Protein AF-A0A8T5MXR0-F1 (afdb_monomer)

Solvent-accessible surface area (backbone atoms only — not comparable to full-atom values): 7866 Å² total; per-residue (Å²): 119,45,81,50,60,29,62,39,57,90,62,61,69,64,55,75,61,52,56,74,75,43,95,39,80,43,46,18,4,56,72,39,70,38,70,42,64,33,54,47,56,57,57,47,53,54,46,60,74,76,46,92,68,78,63,47,78,44,74,68,60,52,59,52,51,42,53,45,45,53,50,22,60,75,72,72,28,51,34,37,39,45,61,86,60,45,65,78,74,60,72,64,81,68,67,3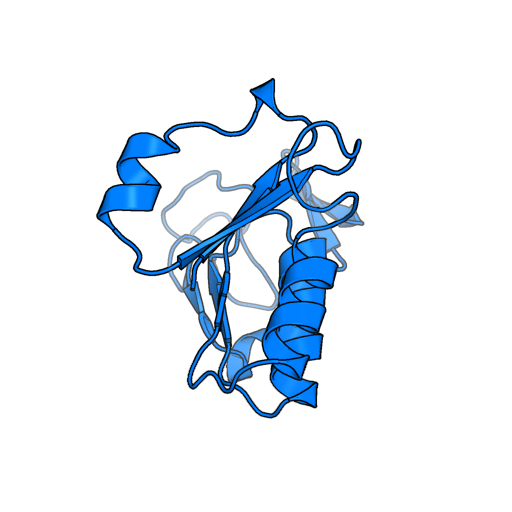7,30,48,54,88,92,40,33,34,62,61,74,41,42,61,43,43,50,82,57,53,77,69,34,80,41,68,55,45,46,43,39,46,95,89,54,50,84,38,77,104

Secondary structure (DSSP, 8-state):
-EEEEESSGGG-TTHHHHHHH-S-EEEEETTSSSSEES-HHHHHHHHHHHS--SEEEEES-HHHHHHHHHHHHHTT-EEEEE-----SSSSSSS-TTEETTEEHHHH-SEEEHHHHTT-TTTTTEEE-TTS-EEE-

Radius of gyration: 15.9 Å; Cα contacts (8 Å, |Δi|>4): 227; chains: 1; bounding box: 36×33×42 Å

Mean predicted aligned error: 2.68 Å

pLDDT: mean 96.88, std 1.41, range [91.44, 98.69]

Sequence (136 aa):
VVVFGAKTKNELFFINRIKKSCSKLLFSTDDGSFGYHGFASELVEEALRKEKFNQIITCGPEKMMKKILDLGLEYKISVQASLERFMKCGIGICDSCAINGYHICKDGPVFDDKKLRKMKDFGKFKRDASGRMVKI

Structure (mmCIF, N/CA/C/O backbone):
data_AF-A0A8T5MXR0-F1
#
_entry.id   AF-A0A8T5MXR0-F1
#
loop_
_atom_site.group_PDB
_atom_site.id
_atom_site.type_symbol
_atom_site.label_atom_id
_atom_site.label_alt_id
_atom_site.label_comp_id
_atom_site.label_asym_id
_atom_site.label_entity_id
_atom_site.label_seq_id
_atom_site.pdbx_PDB_ins_code
_atom_site.Cartn_x
_atom_site.Cartn_y
_atom_site.Cartn_z
_atom_site.occupancy
_atom_site.B_iso_or_equiv
_atom_site.auth_seq_id
_atom_site.auth_comp_id
_atom_site.auth_asym_id
_atom_site.auth_atom_id
_atom_site.pdbx_PDB_model_num
ATOM 1 N N . VAL A 1 1 ? -15.270 -1.375 7.338 1.00 95.25 1 VAL A N 1
ATOM 2 C CA . VAL A 1 1 ? -14.281 -0.634 8.157 1.00 95.25 1 VAL A CA 1
ATOM 3 C C . VAL A 1 1 ? -13.283 0.010 7.213 1.00 95.25 1 VAL A C 1
ATOM 5 O O . VAL A 1 1 ? -12.942 -0.625 6.226 1.00 95.25 1 VAL A O 1
ATOM 8 N N . VAL A 1 2 ? -12.859 1.243 7.473 1.00 97.69 2 VAL A N 1
ATOM 9 C CA . VAL A 1 2 ? -11.780 1.920 6.741 1.00 97.69 2 VAL A CA 1
ATOM 10 C C . VAL A 1 2 ? -10.636 2.169 7.713 1.00 97.69 2 VAL A C 1
ATOM 12 O O . VAL A 1 2 ? -10.872 2.667 8.812 1.00 97.69 2 VAL A O 1
ATOM 15 N N . VAL A 1 3 ? -9.415 1.826 7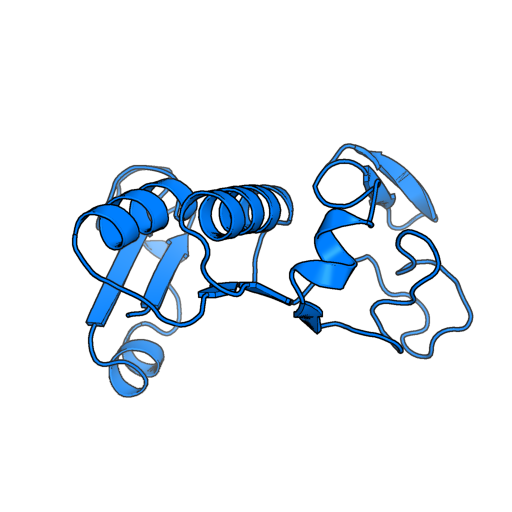.309 1.00 98.00 3 VAL A N 1
ATOM 16 C CA . VAL A 1 3 ? -8.186 2.200 8.013 1.00 98.00 3 VAL A CA 1
ATOM 17 C C . VAL A 1 3 ? -7.531 3.324 7.223 1.00 98.00 3 VAL A C 1
ATOM 19 O O . VAL A 1 3 ? -7.265 3.160 6.034 1.00 98.00 3 VAL A O 1
ATOM 22 N N . PHE A 1 4 ? -7.302 4.466 7.865 1.00 97.81 4 PHE A N 1
ATOM 23 C CA . PHE A 1 4 ? -6.681 5.631 7.250 1.00 97.81 4 PHE A CA 1
ATOM 24 C C . PHE A 1 4 ? -5.357 5.944 7.948 1.00 97.81 4 PHE A C 1
ATOM 26 O O . PHE A 1 4 ? -5.341 6.392 9.095 1.00 97.81 4 PHE A O 1
ATOM 33 N N . GLY A 1 5 ? -4.261 5.643 7.251 1.00 97.56 5 GLY A N 1
ATOM 34 C CA . GLY A 1 5 ? -2.896 5.881 7.709 1.00 97.56 5 GLY A CA 1
ATOM 35 C C . GLY A 1 5 ? -2.320 7.184 7.168 1.00 97.56 5 GLY A C 1
ATOM 36 O O . GLY A 1 5 ? -2.544 7.51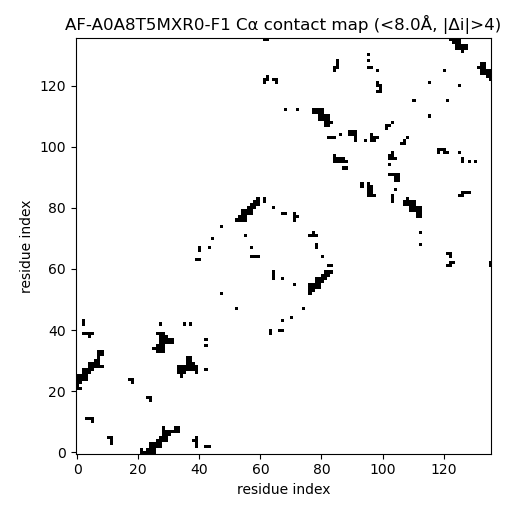8 6.003 1.00 97.56 5 GLY A O 1
ATOM 37 N N . ALA A 1 6 ? -1.540 7.875 7.988 1.00 97.88 6 ALA A N 1
ATOM 38 C CA . ALA A 1 6 ? -0.719 9.014 7.589 1.00 97.88 6 ALA A CA 1
ATOM 39 C C . ALA A 1 6 ? 0.594 9.028 8.383 1.00 97.88 6 ALA A C 1
ATOM 41 O O . ALA A 1 6 ? 0.726 8.315 9.371 1.00 97.88 6 ALA A O 1
ATOM 42 N N . LYS A 1 7 ? 1.568 9.856 7.995 1.00 97.50 7 LYS A N 1
ATOM 43 C CA . LYS A 1 7 ? 2.787 10.009 8.807 1.00 97.50 7 LYS A CA 1
ATOM 44 C C . LYS A 1 7 ? 2.501 10.748 10.110 1.00 97.50 7 LYS A C 1
ATOM 46 O O . LYS A 1 7 ? 2.971 10.346 11.166 1.00 97.50 7 LYS A O 1
ATOM 51 N N . THR A 1 8 ? 1.704 11.811 10.010 1.00 98.12 8 THR A N 1
ATOM 52 C CA . THR A 1 8 ? 1.327 12.689 11.118 1.00 98.12 8 THR A CA 1
ATOM 53 C C . THR A 1 8 ? -0.166 13.016 11.063 1.00 98.12 8 THR A C 1
ATOM 55 O O . THR A 1 8 ? -0.817 12.895 10.020 1.00 98.12 8 THR A O 1
ATOM 58 N N . LYS A 1 9 ? -0.724 13.513 12.169 1.00 97.75 9 LYS A N 1
ATOM 59 C CA . LYS A 1 9 ? -2.120 13.960 12.278 1.00 97.75 9 LYS A CA 1
ATOM 60 C C . LYS A 1 9 ? -2.491 15.012 11.230 1.00 97.75 9 LYS A C 1
ATOM 62 O O . LYS A 1 9 ? -3.630 15.036 10.769 1.00 97.75 9 LYS A O 1
ATOM 67 N N . ASN A 1 10 ? -1.547 15.874 10.856 1.00 97.62 10 ASN A N 1
ATOM 68 C CA . ASN A 1 10 ? -1.784 16.975 9.919 1.00 97.62 10 ASN A CA 1
ATOM 69 C C . ASN A 1 10 ? -1.943 16.499 8.465 1.00 97.62 10 ASN A C 1
ATOM 71 O O . ASN A 1 10 ? -2.449 17.246 7.633 1.00 97.62 10 ASN A O 1
ATOM 75 N N . GLU A 1 11 ? -1.555 15.258 8.169 1.00 97.50 11 GLU A N 1
ATOM 76 C CA . GLU A 1 11 ? -1.689 14.630 6.849 1.00 97.50 11 GLU A CA 1
ATOM 77 C C . GLU A 1 11 ? -2.968 13.782 6.717 1.00 97.50 11 GLU A C 1
ATOM 79 O O . GLU A 1 11 ? -3.237 13.194 5.668 1.00 97.50 11 GLU A O 1
ATOM 84 N N . LEU A 1 12 ? -3.806 13.736 7.758 1.00 96.12 12 LEU A N 1
ATOM 85 C CA . LEU A 1 12 ? -5.118 13.093 7.705 1.00 96.12 12 LEU A CA 1
ATOM 86 C C . LEU A 1 12 ? -6.141 14.020 7.036 1.00 96.12 12 LEU A C 1
ATOM 88 O O . LEU A 1 12 ? -6.930 14.711 7.683 1.00 96.12 12 LEU A O 1
ATOM 92 N N . PHE A 1 13 ? -6.138 14.028 5.707 1.00 96.00 13 PHE A N 1
ATOM 93 C CA . PHE A 1 13 ? -7.033 14.868 4.913 1.00 96.00 13 PHE A CA 1
ATOM 94 C C . PHE A 1 13 ? -8.444 14.288 4.770 1.00 96.00 13 PHE A C 1
ATOM 96 O O . PHE A 1 13 ? -8.677 13.086 4.858 1.00 96.00 13 PHE A O 1
ATOM 103 N N . PHE A 1 14 ? -9.416 15.163 4.498 1.00 95.31 14 PHE A N 1
ATOM 104 C CA . PHE A 1 14 ? -10.786 14.787 4.122 1.00 95.31 14 PHE A CA 1
ATOM 105 C C . PHE A 1 14 ? -11.518 13.852 5.103 1.00 95.31 14 PHE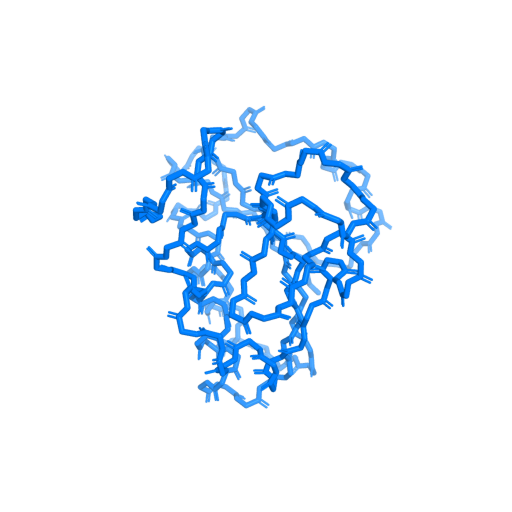 A C 1
ATOM 107 O O . PHE A 1 14 ? -12.471 13.176 4.710 1.00 95.31 14 PHE A O 1
ATOM 114 N N . ILE A 1 15 ? -11.148 13.859 6.389 1.00 95.31 15 ILE A N 1
ATOM 115 C CA . ILE A 1 15 ? -11.736 12.993 7.425 1.00 95.31 15 ILE A CA 1
ATOM 116 C C . ILE A 1 15 ? -13.269 13.046 7.405 1.00 95.31 15 ILE A C 1
ATOM 118 O O . ILE A 1 15 ? -13.931 12.011 7.428 1.00 95.31 15 ILE A O 1
ATOM 122 N N . ASN A 1 16 ? -13.846 14.247 7.305 1.00 95.12 16 ASN A N 1
ATOM 123 C CA . ASN A 1 16 ? -15.300 14.431 7.287 1.00 95.12 16 ASN A CA 1
ATOM 124 C C . ASN A 1 16 ? -15.972 13.798 6.060 1.00 95.12 16 ASN A C 1
ATOM 126 O O . ASN A 1 16 ? -17.117 13.366 6.154 1.00 95.12 16 ASN A O 1
ATOM 130 N N . ARG A 1 17 ? -15.279 13.727 4.917 1.00 95.81 17 ARG A N 1
ATOM 131 C CA . ARG A 1 17 ? -15.787 13.063 3.710 1.00 95.81 17 ARG A CA 1
ATOM 132 C C . ARG A 1 17 ? -15.733 11.547 3.875 1.00 95.81 17 ARG A C 1
ATOM 134 O O . ARG A 1 17 ? -16.724 10.888 3.597 1.00 95.81 17 ARG A O 1
ATOM 141 N N . ILE A 1 18 ? -14.627 11.016 4.395 1.00 94.94 18 ILE A N 1
ATOM 142 C CA . ILE A 1 18 ? -14.453 9.571 4.611 1.00 94.94 18 ILE A CA 1
ATOM 143 C C . ILE A 1 18 ? -15.448 9.055 5.654 1.00 94.94 18 ILE A C 1
ATOM 145 O O . ILE A 1 18 ? -16.113 8.054 5.412 1.00 94.94 18 ILE A O 1
ATOM 149 N N . LYS A 1 19 ? -15.624 9.775 6.773 1.00 95.06 19 LYS A N 1
ATOM 150 C CA . LYS A 1 19 ? -16.592 9.421 7.827 1.00 95.06 19 LYS A CA 1
ATOM 151 C C . LYS A 1 19 ? -18.018 9.247 7.297 1.00 95.06 19 LYS A C 1
ATOM 153 O O . LYS A 1 19 ? -18.742 8.404 7.804 1.00 95.06 19 LYS A O 1
ATOM 158 N N . LYS A 1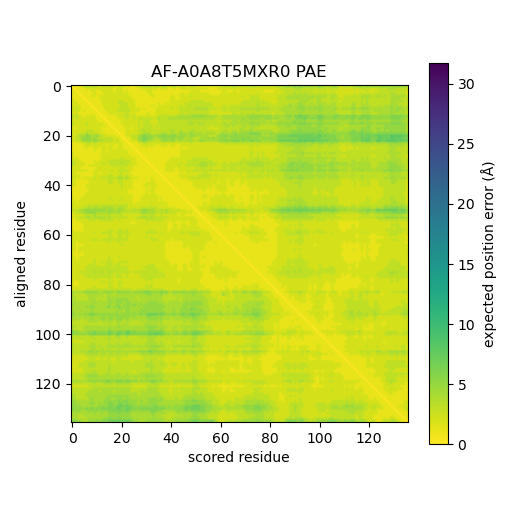 20 ? -18.417 10.013 6.275 1.00 95.88 20 LYS A N 1
ATOM 159 C CA . LYS A 1 20 ? -19.742 9.893 5.638 1.00 95.88 20 LYS A CA 1
ATOM 160 C C . LYS A 1 20 ? -19.874 8.664 4.733 1.00 95.88 20 LYS A C 1
ATOM 162 O O . LYS A 1 20 ? -20.991 8.263 4.432 1.00 95.88 20 LYS A O 1
ATOM 167 N N . SER A 1 21 ? -18.761 8.075 4.303 1.00 92.81 21 SER A N 1
ATOM 168 C CA . SER A 1 21 ? -18.717 6.951 3.361 1.00 92.81 21 SER A CA 1
ATOM 169 C C . SER A 1 21 ? -18.433 5.599 4.027 1.00 92.81 21 SER A C 1
ATOM 171 O O . SER A 1 21 ? -18.337 4.594 3.326 1.00 92.81 21 SER A O 1
ATOM 173 N N . CYS A 1 22 ? -18.266 5.537 5.353 1.00 93.25 22 CYS A N 1
ATOM 174 C CA . CYS A 1 22 ? -17.953 4.288 6.048 1.00 93.25 22 CYS A CA 1
ATOM 175 C C . CYS A 1 22 ? -18.574 4.209 7.448 1.00 93.25 22 CYS A C 1
ATOM 177 O O . CYS A 1 22 ? -18.617 5.195 8.173 1.00 93.25 22 CYS A O 1
ATOM 179 N N . SER A 1 23 ? -18.965 3.005 7.872 1.00 92.62 23 SER A N 1
ATOM 180 C CA . SER A 1 23 ? -19.557 2.771 9.201 1.00 92.62 23 SER A CA 1
ATOM 181 C C . SER A 1 23 ? -18.553 2.872 10.354 1.00 92.62 23 SER A C 1
ATOM 183 O O . SER A 1 23 ? -18.928 3.158 11.484 1.00 92.62 23 SER A O 1
ATOM 185 N N . LYS A 1 24 ? -17.272 2.600 10.086 1.00 95.94 24 LYS A N 1
ATOM 186 C CA . LYS A 1 24 ? -16.197 2.596 11.084 1.00 95.94 24 LYS A CA 1
ATOM 187 C C . LYS A 1 24 ? -14.910 3.058 10.422 1.00 95.94 24 LYS A C 1
ATOM 189 O O . LYS A 1 24 ? -14.487 2.445 9.439 1.00 95.94 24 LYS A O 1
ATOM 194 N N . LEU A 1 25 ? -14.321 4.114 10.973 1.00 97.31 25 LEU A N 1
ATOM 195 C CA . LEU A 1 25 ? -13.070 4.714 10.526 1.00 97.31 25 LEU A CA 1
ATOM 196 C C . LEU A 1 25 ? -12.035 4.588 11.642 1.00 97.31 25 LEU A C 1
ATOM 198 O O . LEU A 1 25 ? -12.263 5.062 12.754 1.00 97.31 25 LEU A O 1
ATOM 202 N N . LEU A 1 26 ? -10.922 3.937 11.334 1.00 97.69 26 LEU A N 1
ATOM 203 C CA . LEU A 1 26 ? -9.778 3.757 12.215 1.00 97.69 26 LEU A CA 1
ATOM 204 C C . LEU A 1 26 ? -8.612 4.583 11.675 1.00 97.69 26 LEU A C 1
ATOM 206 O O . LEU A 1 26 ? -8.411 4.639 10.463 1.00 97.69 26 LEU A O 1
ATOM 210 N N . PHE A 1 27 ? -7.851 5.210 12.565 1.00 98.19 27 PHE A N 1
ATOM 211 C CA . PHE A 1 27 ? -6.724 6.065 12.202 1.00 98.19 27 PHE A CA 1
ATOM 212 C C . PHE A 1 27 ? -5.421 5.454 12.691 1.00 98.19 27 PHE A C 1
ATOM 214 O O . PHE A 1 27 ? -5.376 4.949 13.815 1.00 98.19 27 PHE A O 1
ATOM 221 N N . SER A 1 28 ? -4.380 5.541 11.870 1.00 98.31 28 SER A N 1
ATOM 222 C CA . SER A 1 28 ? -3.005 5.264 12.279 1.00 98.31 28 SER A CA 1
ATOM 223 C C . SER A 1 28 ? -2.110 6.421 11.846 1.00 98.31 28 SER A C 1
ATOM 225 O O . SER A 1 28 ? -2.282 6.985 10.762 1.00 98.31 28 SER A O 1
ATOM 227 N N . THR A 1 29 ? -1.182 6.789 12.718 1.00 98.44 29 THR A N 1
ATOM 228 C CA . THR A 1 29 ? -0.133 7.763 12.428 1.00 98.44 29 THR A CA 1
ATOM 229 C C . THR A 1 29 ? 1.218 7.163 12.761 1.00 98.44 29 THR A C 1
ATOM 231 O O . THR A 1 29 ? 1.384 6.646 13.870 1.00 98.44 29 THR A O 1
ATOM 234 N N . ASP A 1 30 ? 2.174 7.267 11.836 1.00 97.62 30 ASP A N 1
ATOM 235 C CA . ASP A 1 30 ? 3.529 6.732 12.024 1.00 97.62 30 ASP A CA 1
ATOM 236 C C . ASP A 1 30 ? 4.201 7.312 13.284 1.00 97.62 30 ASP A C 1
ATOM 238 O O . ASP A 1 30 ? 4.934 6.602 13.962 1.00 97.62 30 ASP A O 1
ATOM 242 N N . ASP A 1 31 ? 3.919 8.576 13.627 1.00 97.69 31 ASP A N 1
ATOM 243 C CA . ASP A 1 31 ? 4.453 9.277 14.807 1.00 97.69 31 ASP A CA 1
ATOM 244 C C . ASP A 1 31 ? 3.567 9.193 16.070 1.00 97.69 31 ASP A C 1
ATOM 246 O O . ASP A 1 31 ? 3.887 9.789 17.099 1.00 97.69 31 ASP A O 1
ATOM 250 N N . GLY A 1 32 ? 2.420 8.510 15.996 1.00 97.56 32 GLY A N 1
ATOM 251 C CA . GLY A 1 32 ? 1.462 8.405 17.103 1.00 97.56 32 GLY A CA 1
ATOM 252 C C . GLY A 1 32 ? 0.695 9.688 17.445 1.00 97.56 32 GLY A C 1
ATOM 253 O O . GLY A 1 32 ? -0.028 9.720 18.440 1.00 97.56 32 GLY A O 1
ATOM 254 N N . SER A 1 33 ? 0.798 10.742 16.635 1.00 97.75 33 SER A N 1
ATOM 255 C CA . SER A 1 33 ? 0.118 12.019 16.887 1.00 97.75 33 SER A CA 1
ATOM 256 C C . SER A 1 33 ? -1.417 11.942 16.843 1.00 97.75 33 SER A C 1
ATOM 258 O O . SER A 1 33 ? -2.085 12.840 17.371 1.00 97.75 33 SER A O 1
ATOM 260 N N . PHE A 1 34 ? -2.011 10.904 16.234 1.00 97.62 34 PHE A N 1
ATOM 261 C CA . PHE A 1 34 ? -3.454 10.659 16.286 1.00 97.62 34 PHE A CA 1
ATOM 262 C C . PHE A 1 34 ? -3.857 9.206 15.991 1.00 97.62 34 PHE A C 1
ATOM 264 O O . PHE A 1 34 ? -3.594 8.670 14.919 1.00 97.62 34 PHE A O 1
ATOM 271 N N . GLY A 1 35 ? -4.641 8.605 16.888 1.00 97.31 35 GLY A N 1
ATOM 272 C CA . GLY A 1 35 ? -5.125 7.235 16.717 1.00 97.31 35 GLY A CA 1
ATOM 273 C C . GLY A 1 35 ? -4.061 6.208 17.099 1.00 97.31 35 GLY A C 1
ATOM 274 O O . GLY A 1 35 ? -3.409 6.352 18.128 1.00 97.31 35 GLY A O 1
ATOM 275 N N . TYR A 1 36 ? -3.928 5.148 16.306 1.00 98.12 36 TYR A N 1
ATOM 276 C CA . TYR A 1 36 ? -2.924 4.109 16.522 1.00 98.12 36 TYR A CA 1
ATOM 277 C C . TYR A 1 36 ? -1.520 4.624 16.185 1.00 98.12 36 TYR A C 1
ATOM 279 O O . TYR A 1 36 ? -1.315 5.199 15.116 1.00 98.12 36 TYR A O 1
ATOM 287 N N . HIS A 1 37 ? -0.555 4.388 17.071 1.00 98.25 37 HIS A N 1
ATOM 288 C CA . HIS A 1 37 ? 0.851 4.691 16.817 1.00 98.25 37 HIS A CA 1
ATOM 289 C C . HIS A 1 37 ? 1.508 3.516 16.094 1.00 98.25 37 HIS A C 1
ATOM 291 O O . HIS A 1 37 ? 1.711 2.464 16.694 1.00 98.25 37 HIS A O 1
ATOM 297 N N . GLY A 1 38 ? 1.827 3.710 14.816 1.00 97.06 38 GLY A N 1
ATOM 298 C CA . GLY A 1 38 ? 2.427 2.688 13.964 1.00 97.06 38 GLY A CA 1
ATOM 299 C C . GLY A 1 38 ? 1.790 2.654 12.582 1.00 97.06 38 GLY A C 1
ATOM 300 O O . GLY A 1 38 ? 0.990 3.524 12.220 1.00 97.06 38 GLY A O 1
ATOM 301 N N . PHE A 1 39 ? 2.132 1.632 11.802 1.00 97.81 39 PHE A N 1
ATOM 302 C CA . PHE A 1 39 ? 1.740 1.563 10.397 1.00 97.81 39 PHE A CA 1
ATOM 303 C C . PHE A 1 39 ? 0.288 1.119 10.218 1.00 97.81 39 PHE A C 1
ATOM 305 O O . PHE A 1 39 ? -0.225 0.249 10.922 1.00 97.81 39 PHE A O 1
ATOM 312 N N . ALA A 1 40 ? -0.358 1.617 9.161 1.00 97.75 40 ALA A N 1
ATOM 313 C CA . ALA A 1 40 ? -1.722 1.216 8.817 1.00 97.75 40 ALA A CA 1
ATOM 314 C C . ALA A 1 40 ? -1.875 -0.306 8.640 1.00 97.75 40 ALA A C 1
ATOM 316 O O . ALA A 1 40 ? -2.924 -0.859 8.960 1.00 97.75 40 ALA A O 1
ATOM 317 N N . SER A 1 41 ? -0.832 -0.998 8.165 1.00 97.62 41 SER A N 1
ATOM 318 C CA . SER A 1 41 ? -0.838 -2.458 8.035 1.00 97.62 41 SER A CA 1
ATOM 319 C C . SER A 1 41 ? -0.919 -3.194 9.373 1.00 97.62 41 SER A C 1
ATOM 321 O O . SER A 1 41 ? -1.542 -4.248 9.431 1.00 97.62 41 SER A O 1
ATOM 323 N N . GLU A 1 42 ? -0.329 -2.644 10.435 1.00 98.06 42 GLU A N 1
ATOM 324 C CA . GLU A 1 42 ? -0.394 -3.216 11.789 1.00 98.06 42 GLU A CA 1
ATOM 325 C C . GLU A 1 42 ? -1.806 -3.050 12.357 1.00 98.06 42 GLU A C 1
ATOM 327 O O . GLU A 1 42 ? -2.403 -3.998 12.864 1.00 98.06 42 GLU A O 1
ATOM 332 N N . LEU A 1 43 ? -2.407 -1.874 12.157 1.00 98.19 43 LEU A N 1
ATOM 333 C CA . LEU A 1 43 ? -3.793 -1.623 12.544 1.00 98.19 43 LEU A CA 1
ATOM 334 C C . LEU A 1 43 ? -4.796 -2.480 11.749 1.00 98.19 43 LEU A C 1
ATOM 336 O O . LEU A 1 43 ? -5.826 -2.890 12.289 1.00 98.19 43 LEU A O 1
ATOM 340 N N . VAL A 1 44 ? -4.508 -2.781 10.477 1.00 98.25 44 VAL A N 1
ATOM 341 C CA . VAL A 1 44 ? -5.290 -3.761 9.706 1.00 98.25 44 VAL A CA 1
ATOM 342 C C . VAL A 1 44 ? -5.164 -5.152 10.322 1.00 98.25 44 VAL A C 1
ATOM 344 O O . VAL A 1 44 ? -6.187 -5.801 10.517 1.00 98.25 44 VAL A O 1
ATOM 347 N N . GLU A 1 45 ? -3.960 -5.601 10.676 1.00 98.06 45 GLU A N 1
ATOM 348 C CA . GLU A 1 45 ? -3.765 -6.891 11.347 1.00 98.06 45 GLU A CA 1
ATOM 349 C C . GLU A 1 45 ? -4.559 -6.977 12.662 1.00 98.06 45 GLU A C 1
ATOM 351 O O . GLU A 1 45 ? -5.253 -7.966 12.904 1.00 98.06 45 GLU A O 1
ATOM 356 N N . GLU A 1 46 ? -4.552 -5.922 13.482 1.00 97.56 46 GLU A N 1
ATOM 357 C CA . GLU A 1 46 ? -5.388 -5.867 14.683 1.00 97.56 46 GLU A CA 1
ATOM 358 C C . GLU A 1 46 ? -6.885 -5.979 14.381 1.00 97.56 46 GLU A C 1
ATOM 360 O O . GLU A 1 46 ? -7.618 -6.650 15.113 1.00 97.56 46 GLU A O 1
ATOM 365 N N . ALA A 1 47 ? -7.356 -5.314 13.324 1.00 97.31 47 ALA A N 1
ATOM 366 C CA . ALA A 1 47 ? -8.752 -5.389 12.919 1.00 97.31 47 ALA A CA 1
ATOM 367 C C . ALA A 1 47 ? -9.122 -6.812 12.475 1.00 97.31 47 ALA A C 1
ATOM 369 O O . ALA A 1 47 ? -10.150 -7.328 12.910 1.00 97.31 47 ALA A O 1
ATOM 370 N N . LEU A 1 48 ? -8.263 -7.469 11.685 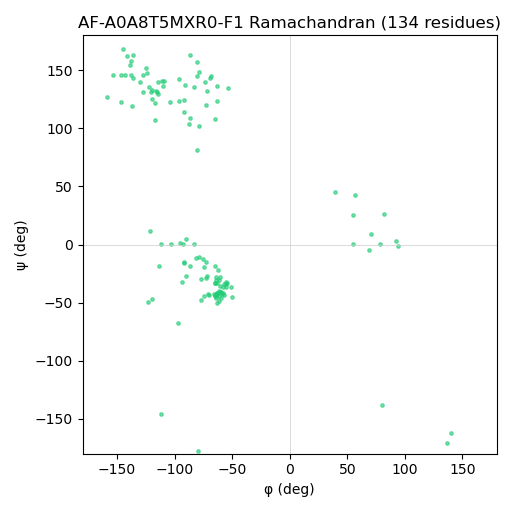1.00 97.31 48 LEU A N 1
ATOM 371 C CA . LEU A 1 48 ? -8.452 -8.848 11.217 1.00 97.31 48 LEU A CA 1
ATOM 372 C C . LEU A 1 48 ? -8.511 -9.869 12.365 1.00 97.31 48 LEU A C 1
ATOM 374 O O . LEU A 1 48 ? -9.207 -10.876 12.255 1.00 97.31 48 LEU A O 1
ATOM 378 N N . ARG A 1 49 ? -7.819 -9.612 13.483 1.00 97.06 49 ARG A N 1
ATOM 379 C CA . ARG A 1 49 ? -7.899 -10.452 14.694 1.00 97.06 49 ARG A CA 1
ATOM 380 C C . ARG A 1 49 ? -9.224 -10.296 15.446 1.00 97.06 49 ARG A C 1
ATOM 382 O O . ARG A 1 49 ? -9.644 -11.226 16.128 1.00 97.06 49 ARG A O 1
ATOM 389 N N . LYS A 1 50 ? -9.859 -9.123 15.360 1.00 96.50 50 LYS A N 1
ATOM 390 C CA . LYS A 1 50 ? -11.061 -8.760 16.134 1.00 96.50 50 LYS A CA 1
ATOM 391 C C . LYS A 1 50 ? -12.362 -9.042 15.380 1.00 96.50 50 LYS A C 1
ATOM 393 O O . LYS A 1 50 ? -13.377 -9.338 16.002 1.00 96.50 50 LYS A O 1
ATOM 398 N N . GLU A 1 51 ? -12.352 -8.929 14.056 1.00 95.62 51 GLU A N 1
ATOM 399 C CA . GLU A 1 51 ? -13.549 -8.973 13.213 1.00 95.62 51 GLU A CA 1
ATOM 400 C C . GLU A 1 51 ? -13.301 -9.794 11.937 1.00 95.62 51 GLU A C 1
ATOM 402 O O . GLU A 1 51 ? -12.175 -9.905 11.454 1.00 95.62 51 GLU A O 1
ATOM 407 N N . LYS A 1 52 ? -14.366 -10.365 11.358 1.00 95.38 52 LYS A N 1
ATOM 408 C CA . LYS A 1 52 ? -14.291 -11.072 10.070 1.00 95.38 52 LYS A CA 1
ATOM 409 C C . LYS A 1 52 ? -14.561 -10.113 8.913 1.00 95.38 52 LYS A C 1
ATOM 411 O O . LYS A 1 52 ? -15.516 -9.343 8.956 1.00 95.38 52 LYS A O 1
ATOM 416 N N . PHE A 1 53 ? -13.774 -10.237 7.846 1.00 97.31 53 PHE A N 1
ATOM 417 C CA . PHE A 1 53 ? -13.922 -9.455 6.618 1.00 97.31 53 PHE A CA 1
ATOM 418 C C . PHE A 1 53 ? -13.985 -10.375 5.401 1.00 97.31 53 PHE A C 1
ATOM 420 O O . PHE A 1 53 ? -13.319 -11.406 5.358 1.00 97.31 53 PHE A O 1
ATOM 427 N N . ASN A 1 54 ? -14.770 -9.994 4.393 1.00 97.25 54 ASN A N 1
ATOM 428 C CA . ASN A 1 54 ? -14.894 -10.762 3.149 1.00 97.25 54 ASN A CA 1
ATOM 429 C C . ASN A 1 54 ? -13.867 -10.343 2.083 1.00 97.25 54 ASN A C 1
ATOM 431 O O . ASN A 1 54 ? -13.492 -11.147 1.228 1.00 97.25 54 ASN A O 1
ATOM 435 N N . GLN A 1 55 ? -13.416 -9.088 2.132 1.00 97.94 55 GLN A N 1
ATOM 436 C CA . GLN A 1 55 ? -12.517 -8.501 1.144 1.00 97.94 55 GLN A CA 1
ATOM 437 C C . GLN A 1 55 ? -11.699 -7.366 1.763 1.00 97.94 55 GLN A C 1
ATOM 439 O O . GLN A 1 55 ? -12.201 -6.615 2.602 1.00 97.94 55 GLN A O 1
ATOM 444 N N . ILE A 1 56 ? -10.459 -7.219 1.300 1.00 98.50 56 ILE A N 1
ATOM 445 C CA . ILE A 1 56 ? -9.591 -6.077 1.571 1.00 98.50 56 ILE A CA 1
ATOM 446 C C . ILE A 1 56 ? -9.353 -5.331 0.256 1.00 98.50 56 ILE A C 1
ATOM 448 O O . ILE A 1 56 ? -8.962 -5.922 -0.749 1.00 98.50 56 ILE A O 1
ATOM 452 N N . ILE A 1 57 ? -9.571 -4.019 0.269 1.00 98.44 57 ILE A N 1
ATOM 453 C CA . ILE A 1 57 ? -9.190 -3.118 -0.822 1.00 98.44 57 ILE A CA 1
ATOM 454 C C . ILE A 1 57 ? -8.128 -2.160 -0.293 1.00 98.44 57 ILE A C 1
ATOM 456 O O . ILE A 1 57 ? -8.287 -1.604 0.793 1.00 98.44 57 ILE A O 1
ATOM 460 N N . THR A 1 58 ? -7.026 -1.996 -1.021 1.00 98.50 58 THR A N 1
ATOM 461 C CA . THR A 1 58 ? -5.898 -1.180 -0.562 1.00 98.50 58 THR A CA 1
ATOM 462 C C . THR A 1 58 ? -5.354 -0.278 -1.663 1.00 98.50 58 THR A C 1
ATOM 464 O O . THR A 1 58 ? -5.263 -0.659 -2.829 1.00 98.50 58 THR A O 1
ATOM 467 N N . CYS A 1 59 ? -4.946 0.920 -1.267 1.00 97.69 59 CYS A N 1
ATOM 468 C CA . CYS A 1 59 ? -4.189 1.878 -2.064 1.00 97.69 59 CYS A CA 1
ATOM 469 C C . CYS A 1 59 ? -3.197 2.584 -1.135 1.00 97.69 59 CYS A C 1
ATOM 471 O O . CYS A 1 59 ? -3.505 2.791 0.040 1.00 97.69 59 CYS A O 1
ATOM 473 N N . GLY A 1 60 ? -2.014 2.930 -1.630 1.00 96.19 60 GLY A N 1
ATOM 474 C CA . GLY A 1 60 ? -0.977 3.590 -0.838 1.00 96.19 60 GLY A CA 1
ATOM 475 C C . GLY A 1 60 ? 0.420 3.061 -1.157 1.00 96.19 60 GLY A C 1
ATOM 476 O O . GLY A 1 60 ? 0.614 2.421 -2.192 1.00 96.19 60 GLY A O 1
ATOM 477 N N . PRO A 1 61 ? 1.408 3.292 -0.273 1.00 96.19 61 PRO A N 1
ATOM 478 C CA . PRO A 1 61 ? 2.778 2.853 -0.504 1.00 96.19 61 PRO A CA 1
ATOM 479 C C . PRO A 1 61 ? 2.852 1.357 -0.807 1.00 96.19 61 PRO A C 1
ATOM 481 O O . PRO A 1 61 ? 2.260 0.531 -0.116 1.00 96.19 61 PRO A O 1
ATOM 484 N N . GLU A 1 62 ? 3.624 0.976 -1.820 1.00 96.88 62 GLU A N 1
ATOM 485 C CA . GLU A 1 62 ? 3.611 -0.414 -2.278 1.00 96.88 62 GLU A CA 1
ATOM 486 C C . GLU A 1 62 ? 4.092 -1.420 -1.227 1.00 96.88 62 GLU A C 1
ATOM 488 O O . GLU A 1 62 ? 3.561 -2.524 -1.145 1.00 96.88 62 GLU A O 1
ATOM 493 N N . LYS A 1 63 ? 5.041 -1.028 -0.369 1.00 96.25 63 LYS A N 1
ATOM 494 C CA . LYS A 1 63 ? 5.455 -1.835 0.790 1.00 96.25 63 LYS A CA 1
ATOM 495 C C . LYS A 1 63 ? 4.286 -2.124 1.734 1.00 96.25 63 LYS A C 1
ATOM 497 O O . LYS A 1 63 ? 4.126 -3.262 2.168 1.00 96.25 63 LYS A O 1
ATOM 502 N N . MET A 1 64 ? 3.446 -1.121 1.993 1.00 97.44 64 MET A N 1
ATOM 503 C CA . MET A 1 64 ? 2.229 -1.283 2.787 1.00 97.44 64 MET A CA 1
ATOM 504 C C . MET A 1 64 ? 1.270 -2.250 2.085 1.00 97.44 64 MET A C 1
ATOM 506 O O . MET A 1 64 ? 0.847 -3.230 2.688 1.00 97.44 64 MET A O 1
ATOM 510 N N . MET A 1 65 ? 0.988 -2.044 0.794 1.00 98.19 65 MET A N 1
ATOM 511 C CA . MET A 1 65 ? 0.093 -2.931 0.037 1.00 98.19 65 MET A CA 1
ATOM 512 C C . MET A 1 65 ? 0.601 -4.376 -0.024 1.00 98.19 65 MET A C 1
ATOM 514 O O . MET A 1 65 ? -0.197 -5.308 0.041 1.00 98.19 65 MET A O 1
ATOM 518 N N . LYS A 1 66 ? 1.920 -4.583 -0.104 1.00 98.00 66 LYS A N 1
ATOM 519 C CA . LYS A 1 66 ? 2.523 -5.917 -0.054 1.00 98.00 66 LYS A CA 1
ATOM 520 C C . LYS A 1 66 ? 2.276 -6.597 1.295 1.00 98.00 66 LYS A C 1
ATOM 522 O O . LYS A 1 66 ? 1.854 -7.749 1.306 1.00 98.00 66 LYS A O 1
ATOM 527 N N . LYS A 1 67 ? 2.450 -5.881 2.411 1.00 98.06 67 LYS A N 1
ATOM 528 C CA . LYS A 1 67 ? 2.127 -6.401 3.749 1.00 98.06 67 LYS A CA 1
ATOM 529 C C . LYS A 1 67 ? 0.637 -6.738 3.882 1.00 98.06 67 LYS A C 1
ATOM 531 O O . LYS A 1 67 ? 0.303 -7.780 4.432 1.00 98.06 67 LYS A O 1
ATOM 536 N N . ILE A 1 68 ? -0.248 -5.906 3.326 1.00 98.50 68 ILE A N 1
ATOM 537 C CA . ILE A 1 68 ? -1.696 -6.171 3.285 1.00 98.50 68 ILE A CA 1
ATOM 538 C C . ILE A 1 68 ? -2.027 -7.421 2.460 1.00 98.50 68 ILE A C 1
ATOM 540 O O . ILE A 1 68 ? -2.858 -8.219 2.881 1.00 98.50 68 ILE A O 1
ATOM 544 N N . LEU A 1 69 ? -1.376 -7.619 1.309 1.00 98.56 69 LEU A N 1
ATOM 545 C CA . LEU A 1 69 ? -1.527 -8.844 0.521 1.00 98.56 69 LEU A CA 1
ATOM 546 C C . LEU A 1 69 ? -1.118 -10.076 1.336 1.00 98.56 69 LEU A C 1
ATOM 548 O O . LEU A 1 69 ? -1.845 -11.063 1.335 1.00 98.56 69 LEU A O 1
ATOM 552 N N . ASP A 1 70 ? 0.016 -10.014 2.035 1.00 98.31 70 ASP A N 1
ATOM 553 C CA . ASP A 1 70 ? 0.503 -11.131 2.849 1.00 98.31 70 ASP A CA 1
ATOM 554 C C . ASP A 1 70 ? -0.477 -11.461 3.990 1.00 98.31 70 ASP A C 1
ATOM 556 O O . ASP A 1 70 ? -0.827 -12.626 4.169 1.00 98.31 70 ASP A O 1
ATOM 560 N N . LEU A 1 71 ? -1.015 -10.440 4.670 1.00 98.25 71 LEU A N 1
ATOM 561 C CA . LEU A 1 71 ? -2.080 -10.605 5.667 1.00 98.25 71 LEU A CA 1
ATOM 562 C C . LEU A 1 71 ? -3.357 -11.200 5.056 1.00 98.25 71 LEU A C 1
ATOM 564 O O . LEU A 1 71 ? -3.949 -12.115 5.620 1.00 98.25 71 LEU A O 1
ATOM 568 N N . GLY A 1 72 ? -3.788 -10.726 3.887 1.00 98.19 72 GLY A N 1
ATOM 569 C CA . GLY A 1 72 ? -4.960 -11.279 3.209 1.00 98.19 72 GLY A CA 1
ATOM 570 C C . GLY A 1 72 ? -4.790 -12.760 2.866 1.00 98.19 72 GLY A C 1
ATOM 571 O O . GLY A 1 72 ? -5.707 -13.548 3.081 1.00 98.19 72 GLY A O 1
ATOM 572 N N . LEU A 1 73 ? -3.602 -13.168 2.413 1.00 97.56 73 LEU A N 1
ATOM 573 C CA . LEU A 1 73 ? -3.296 -14.575 2.145 1.00 97.56 73 LEU A CA 1
ATOM 574 C C . LEU A 1 73 ? -3.296 -15.423 3.426 1.00 97.56 73 LEU A C 1
ATOM 576 O O . LEU A 1 73 ? -3.857 -16.519 3.420 1.00 97.56 73 LEU A O 1
ATOM 580 N N . GLU A 1 74 ? -2.716 -14.917 4.518 1.00 97.56 74 GLU A N 1
ATOM 581 C CA . GLU A 1 74 ? -2.687 -15.587 5.826 1.00 97.56 74 GLU A CA 1
ATOM 582 C C . GLU A 1 74 ? -4.101 -15.815 6.382 1.00 97.56 74 GLU A C 1
ATOM 584 O O . GLU A 1 74 ? -4.465 -16.935 6.744 1.00 97.56 74 GLU A O 1
ATOM 589 N N . TYR A 1 75 ? -4.934 -14.773 6.367 1.00 97.69 75 TYR A N 1
ATOM 590 C CA . TYR A 1 75 ? -6.308 -14.819 6.873 1.00 97.69 75 TYR A CA 1
ATOM 591 C C . TYR A 1 75 ? -7.311 -15.382 5.849 1.00 97.69 75 TYR A C 1
ATOM 593 O O . TYR A 1 75 ? -8.499 -15.497 6.152 1.00 97.69 75 TYR A O 1
ATOM 601 N N . LYS A 1 76 ? -6.847 -15.773 4.651 1.00 97.38 76 LYS A N 1
ATOM 602 C CA . LYS A 1 76 ? -7.658 -16.299 3.535 1.00 97.38 76 LYS A CA 1
ATOM 603 C C . LYS A 1 76 ? -8.774 -15.341 3.090 1.00 97.38 76 LYS A C 1
ATOM 605 O O . LYS A 1 76 ? -9.899 -15.760 2.819 1.00 97.38 76 LYS A O 1
ATOM 610 N N . ILE A 1 77 ? -8.452 -14.055 2.996 1.00 98.12 77 ILE A N 1
ATOM 611 C CA . ILE A 1 77 ? -9.346 -12.973 2.576 1.00 98.12 77 ILE A CA 1
ATOM 612 C C . ILE A 1 77 ? -8.900 -12.459 1.207 1.00 98.12 77 ILE A C 1
ATOM 614 O O . ILE A 1 77 ? -7.713 -12.245 0.964 1.00 98.12 77 ILE A O 1
ATOM 618 N N . SER A 1 78 ? -9.860 -12.238 0.309 1.00 98.19 78 SER A N 1
ATOM 619 C CA . SER A 1 78 ? -9.576 -11.685 -1.018 1.00 98.19 78 SER A CA 1
ATOM 620 C C . SER A 1 78 ? -9.003 -10.266 -0.921 1.00 98.19 78 SER A C 1
ATOM 622 O O . SER A 1 78 ? -9.491 -9.444 -0.144 1.00 98.19 78 SER A O 1
ATOM 624 N N . VAL A 1 79 ? -7.968 -9.971 -1.713 1.00 98.69 79 VAL A N 1
ATOM 625 C CA . VAL A 1 79 ? -7.308 -8.656 -1.730 1.00 98.69 79 VAL A CA 1
ATOM 626 C C . VAL A 1 79 ? -7.343 -8.064 -3.130 1.00 98.69 79 VAL A C 1
ATOM 628 O O . VAL A 1 79 ? -7.019 -8.742 -4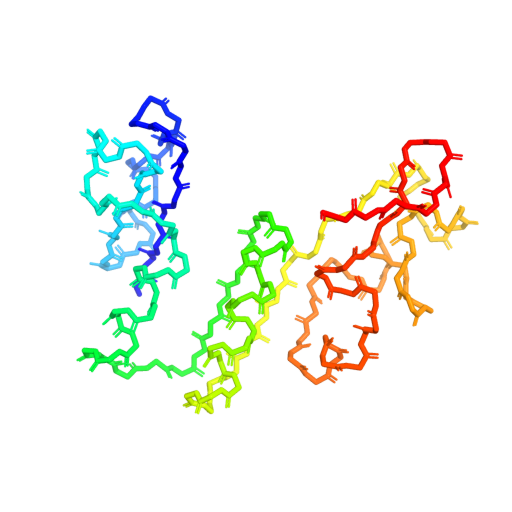.105 1.00 98.69 79 VAL A O 1
ATOM 631 N N . GLN A 1 80 ? -7.680 -6.779 -3.218 1.00 98.69 80 GLN A N 1
ATOM 632 C CA . GLN A 1 80 ? -7.430 -5.951 -4.392 1.00 98.69 80 GLN A CA 1
ATOM 633 C C . GLN A 1 80 ? -6.524 -4.783 -4.017 1.00 98.69 80 GLN A C 1
ATOM 635 O O . GLN A 1 80 ? -6.761 -4.099 -3.020 1.00 98.69 80 GLN A O 1
ATOM 640 N N . ALA A 1 81 ? -5.499 -4.540 -4.828 1.00 98.62 81 ALA A N 1
ATOM 641 C CA . ALA A 1 81 ? -4.581 -3.425 -4.640 1.00 98.62 81 ALA A CA 1
ATOM 642 C C . ALA A 1 81 ? -4.595 -2.509 -5.865 1.00 98.62 81 ALA A C 1
ATOM 644 O O . ALA A 1 81 ? -4.463 -2.982 -6.995 1.00 98.62 81 ALA A O 1
ATOM 645 N N . SER A 1 82 ? -4.738 -1.204 -5.634 1.00 98.56 82 SER A N 1
ATOM 646 C CA . SER A 1 82 ? -4.569 -0.173 -6.660 1.00 98.56 82 SER A CA 1
ATOM 647 C C . SER A 1 82 ? -3.100 0.231 -6.722 1.00 98.56 82 SER A C 1
ATOM 649 O O . SER A 1 82 ? -2.606 0.932 -5.842 1.00 98.56 82 SER A O 1
ATOM 651 N N . LEU A 1 83 ? -2.392 -0.251 -7.740 1.00 97.50 83 LEU A N 1
ATOM 652 C CA . LEU A 1 83 ? -0.950 -0.086 -7.884 1.00 97.50 83 LEU A CA 1
ATOM 653 C C . LEU A 1 83 ? -0.583 1.286 -8.442 1.00 97.50 83 LEU A C 1
ATOM 655 O O . LEU A 1 83 ? -1.234 1.816 -9.341 1.00 97.50 83 LEU A O 1
ATOM 659 N N . GLU A 1 84 ? 0.547 1.799 -7.964 1.00 94.00 84 GLU A N 1
ATOM 660 C CA . GLU A 1 84 ? 1.142 3.049 -8.419 1.00 94.00 84 GLU A CA 1
ATOM 661 C C . GLU A 1 84 ? 2.545 2.788 -8.983 1.00 94.00 84 GLU A C 1
ATOM 663 O O . GLU A 1 84 ? 3.432 2.211 -8.342 1.00 94.00 84 GLU A O 1
ATOM 668 N N . ARG A 1 85 ? 2.761 3.219 -10.225 1.00 95.25 85 ARG A N 1
ATOM 669 C CA . ARG A 1 85 ? 4.050 3.165 -10.923 1.00 95.25 85 ARG A CA 1
ATOM 670 C C . ARG A 1 85 ? 4.265 4.465 -11.676 1.00 95.25 85 ARG A C 1
ATOM 672 O O . ARG A 1 85 ? 3.306 5.155 -12.002 1.00 95.25 85 ARG A O 1
ATOM 679 N N . PHE A 1 86 ? 5.520 4.782 -11.988 1.00 95.69 86 PHE A N 1
ATOM 680 C CA . PHE A 1 86 ? 5.827 5.974 -12.769 1.00 95.69 86 PHE A CA 1
ATOM 681 C C . PHE A 1 86 ? 5.234 5.843 -14.181 1.00 95.69 86 PHE A C 1
ATOM 683 O O . PHE A 1 86 ? 5.701 5.042 -14.994 1.00 95.69 86 PHE A O 1
ATOM 690 N N . MET A 1 87 ? 4.182 6.606 -14.471 1.00 96.25 87 MET A N 1
ATOM 691 C CA . MET A 1 87 ? 3.516 6.629 -15.773 1.00 96.25 87 MET A CA 1
ATOM 692 C C . MET A 1 87 ? 4.057 7.795 -16.600 1.00 96.25 87 MET A C 1
ATOM 694 O O . MET A 1 87 ? 3.983 8.937 -16.166 1.00 96.25 87 MET A O 1
ATOM 698 N N . LYS A 1 88 ? 4.582 7.509 -17.799 1.00 95.81 88 LYS A N 1
ATOM 699 C CA . LYS A 1 88 ? 4.937 8.547 -18.784 1.00 95.81 88 LYS A CA 1
ATOM 700 C C . LYS A 1 88 ? 3.819 8.731 -19.803 1.00 95.81 88 LYS A C 1
ATOM 702 O O . LYS A 1 88 ? 3.159 9.755 -19.810 1.00 95.81 88 LYS A O 1
ATOM 707 N N . CYS A 1 89 ? 3.583 7.716 -20.638 1.00 96.81 89 CYS A N 1
ATOM 708 C CA . CYS A 1 89 ? 2.597 7.826 -21.715 1.00 96.81 89 CYS A CA 1
ATOM 709 C C . CYS A 1 89 ? 1.137 7.703 -21.252 1.00 96.81 89 CYS A C 1
ATOM 711 O O . CYS A 1 89 ? 0.255 8.227 -21.914 1.00 96.81 89 CYS A O 1
ATOM 713 N N . GLY A 1 90 ? 0.857 6.953 -20.181 1.00 96.81 90 GLY A N 1
ATOM 714 C CA . GLY A 1 90 ? -0.514 6.681 -19.726 1.00 96.81 90 GLY A CA 1
ATOM 715 C C . GLY A 1 90 ? -1.359 5.775 -20.638 1.00 96.81 90 GLY A C 1
ATOM 716 O O . GLY A 1 90 ? -2.454 5.400 -20.245 1.00 96.81 90 GLY A O 1
ATOM 717 N N . ILE A 1 91 ? -0.857 5.369 -21.809 1.00 97.12 91 ILE A N 1
ATOM 718 C CA . ILE A 1 91 ? -1.630 4.640 -22.838 1.00 97.12 91 ILE A CA 1
ATOM 719 C C . ILE A 1 91 ? -1.050 3.262 -23.211 1.00 97.12 91 ILE A C 1
ATOM 721 O O . ILE A 1 91 ? -1.463 2.651 -24.191 1.00 97.12 91 ILE A O 1
ATOM 725 N N . GLY A 1 92 ? -0.089 2.751 -22.434 1.00 96.12 92 GLY A N 1
ATOM 726 C CA . GLY A 1 92 ? 0.411 1.374 -22.571 1.00 96.12 92 GLY A CA 1
ATOM 727 C C . GLY A 1 92 ? 1.452 1.149 -23.673 1.00 96.12 92 GLY A C 1
ATOM 728 O O . GLY A 1 92 ? 1.552 0.040 -24.183 1.00 96.12 92 GLY A O 1
ATOM 729 N N . ILE A 1 93 ? 2.218 2.180 -24.052 1.00 96.75 93 ILE A N 1
ATOM 730 C CA . ILE A 1 93 ? 3.214 2.083 -25.142 1.00 96.75 93 ILE A CA 1
ATOM 731 C C . ILE A 1 93 ? 4.675 2.231 -24.695 1.00 96.75 93 ILE A C 1
ATOM 733 O O . ILE A 1 93 ? 5.575 1.882 -25.446 1.00 96.75 93 ILE A O 1
ATOM 737 N N . CYS A 1 94 ? 4.939 2.783 -23.504 1.00 95.31 94 CYS A N 1
ATOM 738 C CA . CYS A 1 94 ? 6.291 3.221 -23.119 1.00 95.31 94 CYS A CA 1
ATOM 739 C C . CYS A 1 94 ? 6.954 2.397 -22.001 1.00 95.31 94 CYS A C 1
ATOM 741 O O . CYS A 1 94 ? 8.013 2.797 -21.520 1.00 95.31 94 CYS A O 1
ATOM 743 N N . ASP A 1 95 ? 6.288 1.362 -21.478 1.00 95.44 95 ASP A N 1
ATOM 744 C CA . ASP A 1 95 ? 6.759 0.462 -20.402 1.00 95.44 95 ASP A CA 1
ATOM 745 C C . ASP A 1 95 ? 7.202 1.083 -19.065 1.00 95.44 95 ASP A C 1
ATOM 747 O O . ASP A 1 95 ? 7.536 0.372 -18.117 1.00 95.44 95 ASP A O 1
ATOM 751 N N . SER A 1 96 ? 7.140 2.405 -18.916 1.00 96.31 96 SER A N 1
ATOM 752 C CA . SER A 1 96 ? 7.540 3.085 -17.679 1.00 96.31 96 SER A CA 1
ATOM 753 C C . SER A 1 96 ? 6.747 2.590 -16.467 1.00 96.31 96 SER A C 1
ATOM 755 O O . SER A 1 96 ? 7.296 2.425 -15.379 1.00 96.31 96 SER A O 1
ATOM 757 N N . CYS A 1 97 ? 5.461 2.299 -16.673 1.00 97.00 97 CYS A N 1
ATOM 758 C CA . CYS A 1 97 ? 4.598 1.771 -15.630 1.00 97.00 97 CYS A CA 1
ATOM 759 C C . CYS A 1 97 ? 4.586 0.240 -15.563 1.00 97.00 97 CYS A C 1
ATOM 761 O O . CYS A 1 97 ? 3.805 -0.302 -14.795 1.00 97.00 97 CYS A O 1
ATOM 763 N N . ALA A 1 98 ? 5.392 -0.468 -16.357 1.00 96.31 98 ALA A N 1
ATOM 764 C CA . ALA A 1 98 ? 5.272 -1.914 -16.467 1.00 96.31 98 ALA A CA 1
ATOM 765 C C . ALA A 1 98 ? 5.694 -2.642 -15.181 1.00 96.31 98 ALA A C 1
ATOM 767 O O . ALA A 1 98 ? 6.681 -2.274 -14.535 1.00 96.31 98 ALA A O 1
ATOM 768 N N . ILE A 1 99 ? 4.989 -3.724 -14.854 1.00 96.94 99 ILE A N 1
ATOM 769 C CA . ILE A 1 99 ? 5.336 -4.675 -13.796 1.00 96.94 99 ILE A CA 1
ATOM 770 C C . ILE A 1 99 ? 5.105 -6.102 -14.298 1.00 96.94 99 ILE A C 1
ATOM 772 O O . ILE A 1 99 ? 3.997 -6.457 -14.684 1.00 96.94 99 ILE A O 1
ATOM 776 N N . ASN A 1 100 ? 6.166 -6.915 -14.339 1.00 95.00 100 ASN A N 1
ATOM 777 C CA . ASN A 1 100 ? 6.125 -8.330 -14.744 1.00 95.00 100 ASN A CA 1
ATOM 778 C C . ASN A 1 100 ? 5.190 -8.651 -15.943 1.00 95.00 100 ASN A C 1
ATOM 780 O O . ASN A 1 100 ? 4.440 -9.623 -15.894 1.00 95.00 100 ASN A O 1
ATOM 784 N N . GLY A 1 101 ? 5.240 -7.837 -17.006 1.00 94.38 101 GLY A N 1
ATOM 785 C CA . GLY A 1 101 ? 4.467 -8.034 -18.243 1.00 94.38 101 GLY A CA 1
ATOM 786 C C . GLY A 1 101 ? 3.123 -7.300 -18.327 1.00 94.38 101 GLY A C 1
ATOM 787 O O . GLY A 1 101 ? 2.474 -7.386 -19.361 1.00 94.38 101 GLY A O 1
ATOM 788 N N . TYR A 1 102 ? 2.722 -6.568 -17.285 1.00 97.56 102 TYR A N 1
ATOM 789 C CA . TYR A 1 102 ? 1.502 -5.754 -17.268 1.00 97.56 102 TYR A CA 1
ATOM 790 C C . TYR A 1 102 ? 1.827 -4.263 -17.293 1.00 97.56 102 TYR A C 1
ATOM 792 O O . TYR A 1 102 ? 2.727 -3.817 -16.579 1.00 97.56 102 TYR A O 1
ATOM 800 N N . HIS A 1 103 ? 1.053 -3.470 -18.028 1.00 97.56 103 HIS A N 1
ATOM 801 C CA . HIS A 1 103 ? 1.066 -2.009 -17.971 1.00 97.56 103 HIS A CA 1
ATOM 802 C C . HIS A 1 103 ? 0.037 -1.518 -16.959 1.00 97.56 103 HIS A C 1
AT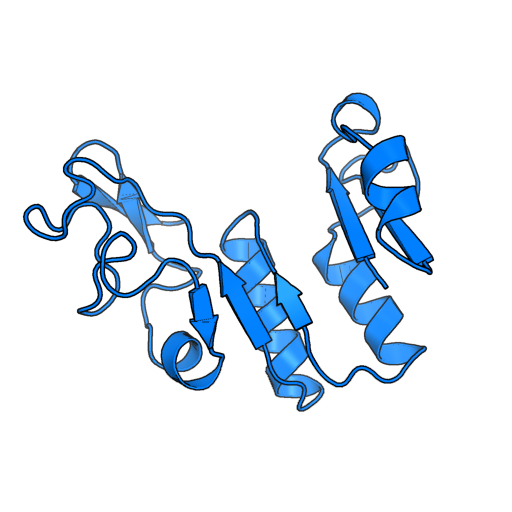OM 804 O O . HIS A 1 103 ? -1.160 -1.616 -17.204 1.00 97.56 103 HIS A O 1
ATOM 810 N N . ILE A 1 104 ? 0.466 -0.904 -15.853 1.00 97.69 104 ILE A N 1
ATOM 811 C CA . ILE A 1 104 ? -0.475 -0.399 -14.834 1.00 97.69 104 ILE A CA 1
ATOM 812 C C . ILE A 1 104 ? -1.508 0.572 -15.427 1.00 97.69 104 ILE A C 1
ATOM 814 O O . ILE A 1 104 ? -2.667 0.530 -15.033 1.00 97.69 104 ILE A O 1
ATOM 818 N N . CYS A 1 105 ? -1.124 1.412 -16.393 1.00 97.38 105 CYS A N 1
ATOM 819 C CA . CYS A 1 105 ? -2.038 2.384 -17.000 1.00 97.38 105 CYS A CA 1
ATOM 820 C C . CYS A 1 105 ? -3.054 1.783 -17.991 1.00 97.38 105 CYS A C 1
ATOM 822 O O . CYS A 1 105 ? -3.975 2.487 -18.384 1.00 97.38 105 CYS A O 1
ATOM 824 N N . LYS A 1 106 ? -2.882 0.526 -18.425 1.00 97.50 106 LYS A N 1
ATOM 825 C CA . LYS A 1 106 ? -3.753 -0.138 -19.412 1.00 97.50 106 LYS A CA 1
ATOM 826 C C . LYS A 1 106 ? -4.431 -1.385 -18.845 1.00 97.50 106 LYS A C 1
ATOM 828 O O . LYS A 1 106 ? -5.631 -1.552 -19.010 1.00 97.50 106 LYS A O 1
ATOM 833 N N . ASP A 1 107 ? -3.666 -2.242 -18.177 1.00 97.56 107 ASP A N 1
ATOM 834 C CA . ASP A 1 107 ? -4.141 -3.503 -17.595 1.00 97.56 107 ASP A CA 1
ATOM 835 C C . ASP A 1 107 ? -4.593 -3.351 -16.134 1.00 97.56 107 ASP A C 1
ATOM 837 O O . ASP A 1 107 ? -5.215 -4.259 -15.580 1.00 97.56 107 ASP A O 1
ATOM 841 N N . GLY A 1 108 ? -4.212 -2.239 -15.498 1.00 96.44 108 GLY A N 1
ATOM 842 C CA . GLY A 1 108 ? -4.515 -1.905 -14.111 1.00 96.44 108 GLY A CA 1
ATOM 843 C C . GLY A 1 108 ? -5.476 -0.713 -13.985 1.00 96.44 108 GLY A C 1
ATOM 844 O O . GLY A 1 108 ? -6.371 -0.563 -14.814 1.00 96.44 108 GLY A O 1
ATOM 845 N N . PRO A 1 109 ? -5.331 0.132 -12.941 1.00 96.75 109 PRO A N 1
ATOM 846 C CA . PRO A 1 109 ? -4.332 0.058 -11.867 1.00 96.75 109 PRO A CA 1
ATOM 847 C C . PRO A 1 109 ? -4.674 -0.971 -10.780 1.00 96.75 109 PRO A C 1
ATOM 849 O O . PRO A 1 109 ? -3.830 -1.268 -9.939 1.00 96.75 109 PRO A O 1
ATOM 852 N N . VAL A 1 110 ? -5.892 -1.520 -10.786 1.00 98.38 110 VAL A N 1
ATOM 853 C CA . VAL A 1 110 ? -6.370 -2.448 -9.754 1.00 98.38 110 VAL A CA 1
ATOM 854 C C . VAL A 1 110 ? -6.082 -3.894 -10.149 1.00 98.38 110 VAL A C 1
ATOM 856 O O . VAL A 1 110 ? -6.527 -4.364 -11.194 1.00 98.38 110 VAL A O 1
ATOM 859 N N . PHE A 1 111 ? -5.376 -4.617 -9.282 1.00 98.50 111 PHE A N 1
ATOM 860 C CA . PHE A 1 111 ? -5.056 -6.034 -9.459 1.00 98.50 111 PHE A CA 1
ATOM 861 C C . PHE A 1 111 ? -5.544 -6.858 -8.267 1.00 98.50 111 PHE A C 1
ATOM 863 O O . PHE A 1 111 ? -5.553 -6.379 -7.132 1.00 98.50 111 PHE A O 1
ATOM 870 N N . ASP A 1 112 ? -5.934 -8.105 -8.530 1.00 98.31 112 ASP A N 1
ATOM 871 C CA . ASP A 1 112 ? -6.333 -9.072 -7.508 1.00 98.31 112 ASP A CA 1
ATOM 872 C C . ASP A 1 112 ? -5.133 -9.841 -6.928 1.00 98.31 112 ASP A C 1
ATOM 874 O O . ASP A 1 112 ? -4.042 -9.901 -7.505 1.00 98.31 112 ASP A O 1
ATOM 878 N N . ASP A 1 113 ? -5.346 -10.467 -5.776 1.00 97.88 113 ASP A N 1
ATOM 879 C CA . ASP A 1 113 ? -4.390 -11.333 -5.084 1.00 97.88 113 ASP A CA 1
ATOM 880 C C . ASP A 1 113 ? -3.783 -12.426 -5.990 1.00 97.88 113 ASP A C 1
ATOM 882 O O . ASP A 1 113 ? -2.588 -12.735 -5.899 1.00 97.88 113 ASP A O 1
ATOM 886 N N . LYS A 1 114 ? -4.578 -12.991 -6.910 1.00 97.38 114 LYS A N 1
ATOM 887 C CA . LYS A 1 114 ? -4.156 -14.026 -7.867 1.00 97.38 114 LYS A CA 1
ATOM 888 C C . LYS A 1 114 ? -3.087 -13.537 -8.835 1.00 97.38 114 LYS A C 1
ATOM 890 O O . LYS A 1 114 ? -2.163 -14.304 -9.133 1.00 97.38 114 LYS A O 1
ATOM 895 N N . LYS A 1 115 ? -3.209 -12.311 -9.344 1.00 97.75 115 LYS A N 1
ATOM 896 C CA . LYS A 1 115 ? -2.191 -11.677 -10.189 1.00 97.75 115 LYS A CA 1
ATOM 897 C C . LYS A 1 115 ? -1.023 -11.184 -9.342 1.00 97.75 115 LYS A C 1
ATOM 899 O O . LYS A 1 115 ? 0.121 -11.514 -9.652 1.00 97.75 115 LYS A O 1
ATOM 904 N N . LEU A 1 116 ? -1.301 -10.482 -8.243 1.00 97.69 116 LEU A N 1
ATOM 905 C CA . LEU A 1 116 ? -0.278 -9.863 -7.397 1.00 97.69 116 LEU A CA 1
ATOM 906 C C . LEU A 1 116 ? 0.734 -10.874 -6.849 1.00 97.69 116 LEU A C 1
ATOM 908 O O . LEU A 1 116 ? 1.934 -10.622 -6.898 1.00 97.69 116 LEU A O 1
ATOM 912 N N . ARG A 1 117 ? 0.296 -12.063 -6.412 1.00 96.31 117 ARG A N 1
ATOM 913 C CA . ARG A 1 117 ? 1.213 -13.104 -5.902 1.00 96.31 117 ARG A CA 1
ATOM 914 C C . ARG A 1 117 ? 2.217 -13.618 -6.940 1.00 96.31 117 ARG A C 1
ATOM 916 O O . ARG A 1 117 ? 3.235 -14.197 -6.574 1.00 96.31 117 ARG A O 1
ATOM 923 N N . LYS A 1 118 ? 1.916 -13.452 -8.233 1.00 97.00 118 LYS A N 1
ATOM 924 C CA . LYS A 1 118 ? 2.780 -13.870 -9.348 1.00 97.00 118 LYS A CA 1
ATOM 925 C C . LYS A 1 118 ? 3.729 -12.753 -9.796 1.00 97.00 118 LYS A C 1
ATOM 927 O O . LYS A 1 118 ? 4.690 -13.032 -10.511 1.00 97.00 118 LYS A O 1
ATOM 932 N N . MET A 1 119 ? 3.481 -11.507 -9.385 1.00 97.00 119 MET A N 1
ATOM 933 C CA . MET A 1 119 ? 4.321 -10.357 -9.713 1.00 97.00 119 MET A CA 1
ATOM 934 C C . MET A 1 119 ? 5.559 -10.344 -8.811 1.00 97.00 119 MET A C 1
ATOM 936 O O . MET A 1 119 ? 5.499 -9.969 -7.643 1.00 97.00 119 MET A O 1
ATOM 940 N N . LYS A 1 120 ? 6.702 -10.771 -9.354 1.00 95.94 120 LYS A N 1
ATOM 941 C CA . LYS A 1 120 ? 7.973 -10.869 -8.619 1.00 95.94 120 LYS A CA 1
ATOM 942 C C . LYS A 1 120 ? 8.505 -9.513 -8.149 1.00 95.94 120 LYS A C 1
ATOM 944 O O . LYS A 1 120 ? 9.209 -9.469 -7.140 1.00 95.94 120 LYS A O 1
ATOM 949 N N . ASP A 1 121 ? 8.167 -8.440 -8.858 1.00 96.56 121 ASP A N 1
ATOM 950 C CA . ASP A 1 121 ? 8.681 -7.095 -8.588 1.00 96.56 121 ASP A CA 1
ATOM 951 C C . ASP A 1 121 ? 7.825 -6.365 -7.540 1.00 96.56 121 ASP A C 1
ATOM 953 O O . ASP A 1 121 ? 8.292 -5.406 -6.924 1.00 96.56 121 ASP A O 1
ATOM 957 N N . PHE A 1 122 ? 6.590 -6.825 -7.308 1.00 97.44 122 PHE A N 1
ATOM 958 C CA . PHE A 1 122 ? 5.641 -6.187 -6.399 1.00 97.44 122 PHE A CA 1
ATOM 959 C C . PHE A 1 122 ? 6.162 -6.186 -4.953 1.00 97.44 122 PHE A C 1
ATOM 961 O O . PHE A 1 122 ? 6.499 -7.227 -4.383 1.00 97.44 122 PHE A O 1
ATOM 968 N N . GLY A 1 123 ? 6.257 -4.994 -4.367 1.00 96.44 123 GLY A N 1
ATOM 969 C CA . GLY A 1 123 ? 6.829 -4.735 -3.047 1.00 96.44 123 GLY A CA 1
ATOM 970 C C . GLY A 1 123 ? 8.358 -4.718 -3.003 1.00 96.44 123 GLY A C 1
ATOM 971 O O . GLY A 1 123 ? 8.915 -4.524 -1.925 1.00 96.44 123 GLY A O 1
ATOM 972 N N . LYS A 1 124 ? 9.050 -4.923 -4.134 1.00 96.94 124 LYS A N 1
ATOM 973 C CA . LYS A 1 124 ? 10.515 -5.087 -4.174 1.00 96.94 124 LYS A CA 1
ATOM 974 C C . LYS A 1 124 ? 11.207 -4.088 -5.086 1.00 96.94 124 LYS A C 1
ATOM 976 O O . LYS A 1 124 ? 12.171 -3.452 -4.664 1.00 96.94 124 LYS A O 1
ATOM 981 N N . PHE A 1 125 ? 10.729 -3.951 -6.320 1.00 96.75 125 PHE A N 1
ATOM 982 C CA . PHE A 1 125 ? 11.372 -3.134 -7.344 1.00 96.75 125 PHE A CA 1
ATOM 983 C C . PHE A 1 125 ? 10.356 -2.323 -8.144 1.00 96.75 125 PHE A C 1
ATOM 985 O O . PHE A 1 125 ? 9.252 -2.778 -8.436 1.00 96.75 125 PHE A O 1
ATOM 992 N N . LYS A 1 126 ? 10.761 -1.122 -8.554 1.00 95.81 126 LYS A N 1
ATOM 993 C CA . LYS A 1 126 ? 10.000 -0.246 -9.449 1.00 95.81 126 LYS A CA 1
ATOM 994 C C . LYS A 1 126 ? 10.929 0.454 -10.430 1.00 95.81 126 LYS A C 1
ATOM 996 O O . LYS A 1 126 ? 12.124 0.552 -10.177 1.00 95.81 126 LYS A O 1
ATOM 1001 N N . ARG A 1 127 ? 10.381 0.988 -11.520 1.00 95.50 127 ARG A N 1
ATOM 1002 C CA . ARG A 1 127 ? 11.113 1.922 -12.384 1.00 95.50 127 ARG A CA 1
ATOM 1003 C C . ARG A 1 127 ? 11.041 3.338 -11.812 1.00 95.50 127 ARG A C 1
ATOM 1005 O O . ARG A 1 127 ? 9.972 3.764 -11.371 1.00 95.50 127 ARG A O 1
ATOM 1012 N N . ASP A 1 128 ? 12.167 4.046 -11.798 1.00 95.25 128 ASP A N 1
ATOM 1013 C CA . ASP A 1 128 ? 12.225 5.476 -11.481 1.00 95.25 128 ASP A CA 1
ATOM 1014 C C . ASP A 1 128 ? 11.804 6.342 -12.691 1.00 95.25 128 ASP A C 1
ATOM 1016 O O . ASP A 1 128 ? 11.449 5.830 -13.755 1.00 95.25 128 ASP A O 1
ATOM 1020 N N . ALA A 1 129 ? 11.867 7.670 -12.553 1.00 94.12 129 ALA A N 1
ATOM 1021 C CA . ALA A 1 129 ? 11.516 8.600 -13.631 1.00 94.12 129 ALA A CA 1
ATOM 1022 C C . ALA A 1 129 ? 12.388 8.443 -14.897 1.00 94.12 129 ALA A C 1
ATOM 1024 O O . ALA A 1 129 ? 11.934 8.698 -16.016 1.00 94.12 129 ALA A O 1
ATOM 1025 N N . SER A 1 130 ? 13.632 7.981 -14.746 1.00 94.44 130 SER A N 1
ATOM 1026 C CA . SER A 1 130 ? 14.534 7.686 -15.866 1.00 94.44 130 SER A CA 1
ATOM 1027 C C . SER A 1 130 ? 14.266 6.319 -16.509 1.00 94.44 130 SER A C 1
ATOM 1029 O O . SER A 1 130 ? 14.739 6.063 -17.610 1.00 94.44 130 SER A O 1
ATOM 1031 N N . GLY A 1 131 ? 13.453 5.468 -15.875 1.00 92.06 131 GLY A N 1
ATOM 1032 C CA . GLY A 1 131 ? 13.165 4.102 -16.314 1.00 92.06 131 GLY A CA 1
ATOM 1033 C C . GLY A 1 131 ? 14.094 3.044 -15.710 1.00 92.06 131 GLY A C 1
ATOM 1034 O O . GLY A 1 131 ? 13.952 1.865 -16.036 1.00 92.06 131 GLY A O 1
ATOM 1035 N N . ARG A 1 132 ? 15.020 3.429 -14.821 1.00 95.19 132 ARG A N 1
ATOM 1036 C CA . ARG A 1 132 ? 15.933 2.496 -14.145 1.00 95.19 132 ARG A CA 1
ATOM 1037 C C . ARG A 1 132 ? 15.188 1.702 -13.083 1.00 95.19 132 ARG A C 1
ATOM 1039 O O . ARG A 1 132 ? 14.372 2.257 -12.351 1.00 95.19 132 ARG A O 1
ATOM 1046 N N . MET A 1 133 ? 15.501 0.413 -12.971 1.00 95.25 133 MET A N 1
ATOM 1047 C CA . MET A 1 133 ? 14.978 -0.436 -11.901 1.00 95.25 133 MET A CA 1
ATOM 1048 C C . MET A 1 133 ? 15.647 -0.075 -10.573 1.00 95.25 133 MET A C 1
ATOM 1050 O O . MET A 1 133 ? 16.863 -0.180 -10.431 1.00 95.25 133 MET A O 1
ATOM 1054 N N . VAL A 1 134 ? 14.842 0.331 -9.597 1.00 96.44 134 VAL A N 1
ATOM 1055 C CA . VAL A 1 134 ? 15.260 0.707 -8.245 1.00 96.44 134 VAL A CA 1
ATOM 1056 C C . VAL A 1 134 ? 14.493 -0.109 -7.213 1.00 96.44 134 VAL A C 1
ATOM 1058 O O . VAL A 1 134 ? 13.363 -0.541 -7.459 1.00 96.44 134 VAL A O 1
ATOM 1061 N N . LYS A 1 135 ? 15.100 -0.325 -6.045 1.00 96.25 135 LYS A N 1
ATOM 1062 C CA . LYS A 1 135 ? 14.402 -0.933 -4.909 1.00 96.25 135 LYS A CA 1
ATOM 1063 C C . LYS A 1 135 ? 13.331 0.021 -4.381 1.00 96.25 135 LYS A C 1
ATOM 1065 O O . LYS A 1 135 ? 13.510 1.240 -4.406 1.00 96.25 135 LYS A O 1
ATOM 1070 N N . ILE A 1 136 ? 12.218 -0.551 -3.932 1.00 91.44 136 ILE A N 1
ATOM 1071 C CA . ILE A 1 136 ? 11.175 0.169 -3.187 1.00 91.44 136 ILE A CA 1
ATOM 1072 C C . ILE A 1 136 ? 11.619 0.323 -1.739 1.00 91.44 136 ILE A C 1
ATOM 1074 O O . ILE A 1 136 ? 12.293 -0.591 -1.211 1.00 91.44 136 ILE A O 1
#

Nearest PDB structures (foldseek):
  5jca-assembly1_S  TM=8.594E-01  e=9.041E-10  Pyrococcus furiosus
  4yry-assembly1_A  TM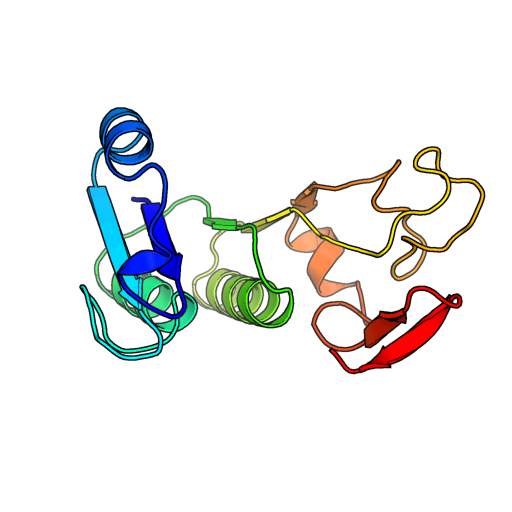=7.862E-01  e=1.755E-07  Thermotoga maritima
  5vj7-assembly1_B  TM=6.889E-01  e=6.569E-06  Pyrococcus furiosus COM1
  4ylf-assembly2_C  TM=6.497E-01  e=6.151E-06  Thermotoga maritima MSB8
  6p78-assembly1_A  TM=3.339E-01  e=1.672E+00  Thomasclavelia spiroformis DSM 1552

Foldseek 3Di:
DAEAEDQAPVPRPPPVVVVVVDPDYAYEHCCPNDGHNHGSLVVVLVVVVVDDDQEEEDEDDQLSLVSVLVSCVVSVHKYKYQDDADDDPLDPDPCRQDFPHDRCSHRHRIDISVVQVVGPCRNFWGADPVGDIDGD